Protein AF-A0A4Q3DF39-F1 (afdb_monomer_lite)

Foldseek 3Di:
DDALVCPPPVVLVVPPPAADEAEYEQVSQCPDDCRPVVVLPPPSHQAYEYAYCDAFPPDDPRPRYHYHHNVCVVVVVVVCVVVRDDDPPDDD

pLDDT: mean 71.69, std 12.72, range [43.12, 87.06]

Radius of gyration: 13.8 Å; chains: 1; bounding box: 28×24×43 Å

Sequence (92 aa):
MLTADDFDDPRLARHKKRPLVLIADQAAVESYAGGCAGLAADPRWTRLVLLSPEAAPAASDNPRLIRVGRATAAATIAKLLPEWQMPDDRPA

Structure (mmCIF, N/CA/C/O backbone):
data_AF-A0A4Q3DF39-F1
#
_entry.id   AF-A0A4Q3DF39-F1
#
loop_
_atom_site.group_PDB
_atom_site.id
_atom_site.type_symbol
_atom_site.label_atom_id
_atom_site.label_alt_id
_atom_site.label_comp_id
_atom_site.label_asym_id
_atom_site.label_entity_id
_atom_site.label_seq_id
_atom_site.pdbx_PDB_ins_code
_atom_site.Cartn_x
_atom_site.Cartn_y
_atom_site.Cartn_z
_atom_site.occupancy
_atom_site.B_iso_or_equiv
_atom_site.auth_seq_id
_atom_site.auth_comp_id
_atom_site.auth_asym_id
_atom_site.auth_atom_id
_atom_site.pdbx_PDB_model_num
ATOM 1 N N . MET A 1 1 ? 9.217 -6.093 7.116 1.00 43.81 1 MET A N 1
ATOM 2 C CA . MET A 1 1 ? 8.708 -5.773 5.769 1.00 43.81 1 MET A CA 1
ATOM 3 C C . MET A 1 1 ? 7.524 -6.694 5.565 1.00 43.81 1 MET A C 1
ATOM 5 O O . MET A 1 1 ? 7.728 -7.888 5.702 1.00 43.81 1 MET A O 1
ATOM 9 N N . LEU A 1 2 ? 6.318 -6.143 5.430 1.00 50.31 2 LEU A N 1
ATOM 10 C CA . LEU A 1 2 ? 5.083 -6.919 5.269 1.00 50.31 2 LEU A CA 1
ATOM 11 C C . LEU A 1 2 ? 4.850 -7.141 3.779 1.00 50.31 2 LEU A C 1
ATOM 13 O O . LEU A 1 2 ? 5.009 -6.202 2.996 1.00 50.31 2 LEU A O 1
ATOM 17 N N . THR A 1 3 ? 4.537 -8.373 3.405 1.00 49.09 3 THR A N 1
ATOM 18 C CA . THR A 1 3 ? 4.279 -8.784 2.020 1.00 49.09 3 THR A CA 1
ATOM 19 C C . THR A 1 3 ? 2.799 -9.111 1.839 1.00 49.09 3 THR A C 1
ATOM 21 O O . THR A 1 3 ? 2.053 -9.171 2.812 1.00 49.09 3 THR A O 1
ATOM 24 N N . ALA A 1 4 ? 2.348 -9.295 0.595 1.00 51.25 4 ALA A N 1
ATOM 25 C CA . ALA A 1 4 ? 0.943 -9.579 0.282 1.00 51.25 4 ALA A CA 1
ATOM 26 C C . ALA A 1 4 ? 0.386 -10.832 0.997 1.00 51.25 4 ALA A C 1
ATOM 28 O O . ALA A 1 4 ? -0.820 -10.957 1.150 1.00 51.25 4 ALA A O 1
ATOM 29 N N . ASP A 1 5 ? 1.238 -11.727 1.496 1.00 53.53 5 ASP A N 1
ATOM 30 C CA . ASP A 1 5 ? 0.817 -12.898 2.275 1.00 53.53 5 ASP A CA 1
ATOM 31 C C . ASP A 1 5 ? 0.323 -12.564 3.697 1.00 53.53 5 ASP A C 1
ATOM 33 O O . ASP A 1 5 ? -0.286 -13.404 4.355 1.00 53.53 5 ASP A O 1
ATOM 37 N N . ASP A 1 6 ? 0.538 -11.336 4.179 1.00 59.34 6 ASP A N 1
ATOM 38 C CA . ASP A 1 6 ? 0.217 -10.944 5.554 1.00 59.34 6 ASP A CA 1
ATOM 39 C C . ASP A 1 6 ? -1.155 -10.260 5.696 1.00 59.34 6 ASP A C 1
ATOM 41 O O . ASP A 1 6 ? -1.464 -9.768 6.778 1.00 59.34 6 ASP A O 1
ATOM 45 N N . PHE A 1 7 ? -1.995 -10.190 4.649 1.00 56.66 7 PHE A N 1
ATOM 46 C CA . PHE A 1 7 ? -3.264 -9.429 4.686 1.00 56.66 7 PHE A CA 1
ATOM 47 C C . PHE A 1 7 ? -4.161 -9.775 5.886 1.00 56.66 7 PHE A C 1
ATOM 49 O O . PHE A 1 7 ? -4.780 -8.884 6.473 1.00 56.66 7 PHE A O 1
ATOM 56 N N . ASP A 1 8 ? -4.182 -11.050 6.276 1.00 59.34 8 ASP A N 1
ATOM 57 C CA . ASP A 1 8 ? -5.001 -11.565 7.371 1.00 59.34 8 ASP A CA 1
ATOM 58 C C . ASP A 1 8 ? -4.214 -11.787 8.677 1.00 59.34 8 ASP A C 1
ATOM 60 O O . ASP A 1 8 ? -4.762 -12.363 9.619 1.00 59.34 8 ASP A O 1
ATOM 64 N N . ASP A 1 9 ? -2.952 -11.334 8.786 1.00 63.81 9 ASP A N 1
ATOM 65 C CA . ASP A 1 9 ? -2.152 -11.568 9.995 1.00 63.81 9 ASP A CA 1
ATOM 66 C C . ASP A 1 9 ? -2.804 -10.873 11.215 1.00 63.81 9 ASP A C 1
ATOM 68 O O . ASP A 1 9 ? -2.833 -9.637 11.315 1.00 63.81 9 ASP A O 1
ATOM 72 N N . PRO A 1 10 ? -3.290 -11.633 12.219 1.00 60.09 10 PRO A N 1
ATOM 73 C CA . PRO A 1 10 ? -3.902 -11.065 13.419 1.00 60.09 10 PRO A CA 1
ATOM 74 C C . PRO A 1 10 ? -2.931 -10.208 14.249 1.00 60.09 10 PRO A C 1
ATOM 76 O O . PRO A 1 10 ? -3.362 -9.437 15.114 1.00 60.09 10 PRO A O 1
ATOM 79 N N . ARG A 1 11 ? -1.617 -10.304 14.011 1.00 60.69 11 ARG A N 1
ATOM 80 C CA . ARG A 1 11 ? -0.594 -9.450 14.630 1.00 60.69 11 ARG A CA 1
ATOM 81 C C . ARG A 1 11 ? -0.638 -8.020 14.094 1.00 60.69 11 ARG A C 1
ATOM 83 O O . ARG A 1 11 ? -0.348 -7.099 14.860 1.00 60.69 11 ARG A O 1
ATOM 90 N N . LEU A 1 12 ? -1.098 -7.804 12.860 1.00 58.19 12 LEU A N 1
ATOM 91 C CA . LEU A 1 12 ? -1.355 -6.465 12.317 1.00 58.19 12 LEU A CA 1
ATOM 92 C C . LEU A 1 12 ? -2.481 -5.767 13.074 1.00 58.19 12 LEU A C 1
ATOM 94 O O . LEU A 1 12 ? -2.347 -4.611 13.472 1.00 58.19 12 LEU A O 1
ATOM 98 N N . ALA A 1 13 ? -3.550 -6.504 13.386 1.00 53.75 13 ALA A N 1
ATOM 99 C CA . ALA A 1 13 ? -4.666 -5.995 14.181 1.00 53.75 13 ALA A CA 1
ATOM 100 C C . ALA A 1 13 ? -4.264 -5.632 15.628 1.00 53.75 13 ALA A C 1
ATOM 102 O O . ALA A 1 13 ? -4.922 -4.809 16.271 1.00 53.75 13 ALA A O 1
ATOM 103 N N . ARG A 1 14 ? -3.178 -6.223 16.154 1.00 54.38 14 ARG A N 1
ATOM 104 C CA . ARG A 1 14 ? -2.634 -5.924 17.492 1.00 54.38 14 ARG A CA 1
ATOM 105 C C . ARG A 1 14 ? -1.754 -4.674 17.529 1.00 54.38 14 ARG A C 1
ATOM 107 O O . ARG A 1 14 ? -1.596 -4.093 18.603 1.00 54.38 14 ARG A O 1
ATOM 114 N N . HIS A 1 15 ? -1.255 -4.189 16.393 1.00 55.97 15 HIS A N 1
ATOM 115 C CA . HIS A 1 15 ? -0.426 -2.982 16.304 1.00 55.97 15 HIS A CA 1
ATOM 116 C C . HIS A 1 15 ? -1.245 -1.673 16.321 1.00 55.97 15 HIS A C 1
ATOM 118 O O . HIS A 1 15 ? -0.948 -0.724 15.604 1.00 55.97 15 HIS A O 1
ATOM 124 N N . LYS A 1 16 ? -2.228 -1.564 17.228 1.00 53.16 16 LYS A N 1
ATOM 125 C CA . LYS A 1 16 ? -3.134 -0.405 17.412 1.00 53.16 16 LYS A CA 1
ATOM 126 C C . LYS A 1 16 ? -2.461 0.960 17.666 1.00 53.16 16 LYS A C 1
ATOM 128 O O . LYS A 1 16 ? -3.161 1.951 17.830 1.00 53.16 16 LYS A O 1
ATOM 133 N N . LYS A 1 17 ? -1.130 1.029 17.751 1.00 56.62 17 LYS A N 1
ATOM 134 C CA . LYS A 1 17 ? -0.375 2.250 18.075 1.00 56.62 17 LYS A CA 1
ATOM 135 C C . LYS A 1 17 ? 0.494 2.787 16.937 1.00 56.62 17 LYS A C 1
ATOM 137 O O . LYS A 1 17 ? 1.151 3.799 17.144 1.00 56.62 17 LYS A O 1
ATOM 142 N N . ARG A 1 18 ? 0.554 2.132 15.771 1.00 64.12 18 ARG A N 1
ATOM 143 C CA . ARG A 1 18 ? 1.391 2.601 14.655 1.00 64.12 18 ARG A CA 1
ATOM 144 C C . ARG A 1 18 ? 0.589 2.642 13.356 1.00 64.12 18 ARG A C 1
ATOM 146 O O . ARG A 1 18 ? -0.095 1.663 13.069 1.00 64.12 18 ARG A O 1
ATOM 153 N N . PRO A 1 19 ? 0.659 3.739 12.582 1.00 64.19 19 PRO A N 1
ATOM 154 C CA . PRO A 1 19 ? 0.033 3.790 11.270 1.00 64.19 19 PRO A CA 1
ATOM 155 C C . PRO A 1 19 ? 0.650 2.709 10.377 1.00 64.19 19 PRO A C 1
ATOM 157 O O . PRO A 1 19 ? 1.868 2.657 10.205 1.00 64.19 19 PRO A O 1
ATOM 160 N N . LEU A 1 20 ? -0.189 1.820 9.843 1.00 77.56 20 LEU A N 1
ATOM 161 C CA . LEU A 1 20 ? 0.240 0.776 8.917 1.00 77.56 20 LEU A CA 1
ATOM 162 C C . LEU A 1 20 ? 0.027 1.254 7.480 1.00 77.56 20 LEU A C 1
ATOM 164 O O . LEU A 1 20 ? -1.051 1.740 7.120 1.00 77.56 20 LEU A O 1
ATOM 168 N N . VAL A 1 21 ? 1.076 1.114 6.673 1.00 81.31 21 VAL A N 1
ATOM 169 C CA . VAL A 1 21 ? 1.049 1.349 5.229 1.00 81.31 21 VAL A CA 1
ATOM 170 C C . VAL A 1 21 ? 1.119 -0.003 4.543 1.00 81.31 21 VAL A C 1
ATOM 172 O O . VAL A 1 21 ? 2.060 -0.764 4.770 1.00 81.31 21 VAL A O 1
ATOM 175 N N . LEU A 1 22 ? 0.126 -0.294 3.712 1.00 83.62 22 LEU A N 1
ATOM 176 C CA . LEU A 1 22 ? 0.104 -1.497 2.898 1.00 83.62 22 LEU A CA 1
ATOM 177 C C . LEU A 1 22 ? 0.695 -1.189 1.522 1.00 83.62 22 LEU A C 1
ATOM 179 O O . LEU A 1 22 ? 0.266 -0.236 0.877 1.00 83.62 22 LEU A O 1
ATOM 183 N N . ILE A 1 23 ? 1.650 -1.998 1.066 1.00 86.12 23 ILE A N 1
ATOM 184 C CA . ILE A 1 23 ? 2.235 -1.907 -0.277 1.00 86.12 23 ILE A CA 1
ATOM 185 C C . ILE A 1 23 ? 2.021 -3.252 -0.961 1.00 86.12 23 ILE A C 1
ATOM 187 O O . ILE A 1 23 ? 2.514 -4.267 -0.474 1.00 86.12 23 ILE A O 1
ATOM 191 N N . ALA A 1 24 ? 1.282 -3.267 -2.066 1.00 86.19 24 ALA A N 1
ATOM 192 C CA . ALA A 1 24 ? 0.929 -4.500 -2.758 1.00 86.19 24 ALA A CA 1
ATOM 193 C C . ALA A 1 24 ? 0.883 -4.309 -4.276 1.00 86.19 24 ALA A C 1
ATOM 195 O O . ALA A 1 24 ? 0.585 -3.222 -4.772 1.00 86.19 24 ALA A O 1
ATOM 196 N N . ASP A 1 25 ? 1.152 -5.382 -5.017 1.00 85.69 25 ASP A N 1
ATOM 197 C CA . ASP A 1 25 ? 0.925 -5.412 -6.460 1.00 85.69 25 ASP A CA 1
ATOM 198 C C . ASP A 1 25 ? -0.576 -5.339 -6.767 1.00 85.69 25 ASP A C 1
ATOM 200 O O . ASP A 1 25 ? -1.401 -5.949 -6.083 1.00 85.69 25 ASP A O 1
ATOM 204 N N . GLN A 1 26 ? -0.935 -4.619 -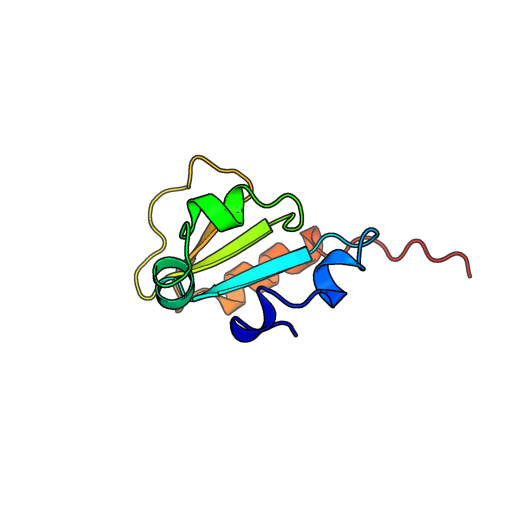7.831 1.00 83.69 26 GLN A N 1
ATOM 205 C CA . GLN A 1 26 ? -2.328 -4.456 -8.249 1.00 83.69 26 GLN A CA 1
ATOM 206 C C . GLN A 1 26 ? -3.023 -5.807 -8.475 1.00 83.69 26 GLN A C 1
ATOM 208 O O . GLN A 1 26 ? -4.145 -5.989 -8.014 1.00 83.69 26 GLN A O 1
ATOM 213 N N . ALA A 1 27 ? -2.338 -6.768 -9.101 1.00 82.56 27 ALA A N 1
ATOM 214 C CA . ALA A 1 27 ? -2.883 -8.103 -9.350 1.00 82.56 27 ALA A CA 1
ATOM 215 C C . ALA A 1 27 ? -3.217 -8.858 -8.050 1.00 82.56 27 ALA A C 1
ATOM 217 O O . ALA A 1 27 ? -4.250 -9.519 -7.966 1.00 82.56 27 ALA A O 1
ATOM 218 N N . ALA A 1 28 ? -2.382 -8.719 -7.012 1.00 82.12 28 ALA A N 1
ATOM 219 C CA . ALA A 1 28 ? -2.638 -9.340 -5.714 1.00 82.12 28 ALA A CA 1
ATOM 220 C C . ALA A 1 28 ? -3.895 -8.745 -5.063 1.00 82.12 28 ALA A C 1
ATOM 222 O O . ALA A 1 28 ? -4.746 -9.471 -4.554 1.00 82.12 28 ALA A O 1
ATOM 223 N N . VAL A 1 29 ? -4.059 -7.425 -5.156 1.00 83.38 29 VAL A N 1
ATOM 224 C CA . VAL A 1 29 ? -5.235 -6.729 -4.622 1.00 83.38 29 VAL A CA 1
ATOM 225 C C . VAL A 1 29 ? -6.506 -7.038 -5.407 1.00 83.38 29 VAL A C 1
ATOM 227 O O . VAL A 1 29 ? -7.563 -7.171 -4.804 1.00 83.38 29 VAL A O 1
ATOM 230 N N . GLU A 1 30 ? -6.430 -7.191 -6.727 1.00 81.75 30 GLU A N 1
ATOM 231 C CA . GLU A 1 30 ? -7.574 -7.604 -7.553 1.00 81.75 30 GLU A CA 1
ATOM 232 C C . GLU A 1 30 ? -8.029 -9.037 -7.249 1.00 81.75 30 GLU A C 1
ATOM 234 O O . GLU A 1 30 ? -9.222 -9.322 -7.315 1.00 81.75 30 GLU A O 1
ATOM 239 N N . SER A 1 31 ? -7.105 -9.919 -6.853 1.00 78.94 31 SER A N 1
ATOM 240 C CA . SER A 1 31 ? -7.424 -11.291 -6.436 1.00 78.94 31 SER A CA 1
ATOM 241 C C . SER A 1 31 ? -7.982 -11.411 -5.008 1.00 78.94 31 SER A C 1
ATOM 243 O O . SER A 1 31 ? -8.482 -12.472 -4.636 1.00 78.94 31 SER A O 1
ATOM 245 N N . TYR A 1 32 ? -7.920 -10.341 -4.207 1.00 80.31 32 TYR A N 1
ATOM 246 C CA . TYR A 1 32 ? -8.422 -10.329 -2.832 1.00 80.31 32 TYR A CA 1
ATOM 247 C C . TYR A 1 32 ? -9.947 -10.161 -2.782 1.00 80.31 32 TYR A C 1
ATOM 249 O O . TYR A 1 32 ? -10.535 -9.370 -3.524 1.00 80.31 32 TYR A O 1
ATOM 257 N N . ALA A 1 33 ? -10.606 -10.864 -1.859 1.00 73.25 33 ALA A N 1
ATOM 258 C CA . ALA A 1 33 ? -12.046 -10.744 -1.655 1.00 73.25 33 ALA A CA 1
ATOM 259 C C . ALA A 1 33 ? -12.416 -9.317 -1.198 1.00 73.25 33 ALA A C 1
ATOM 261 O O . ALA A 1 3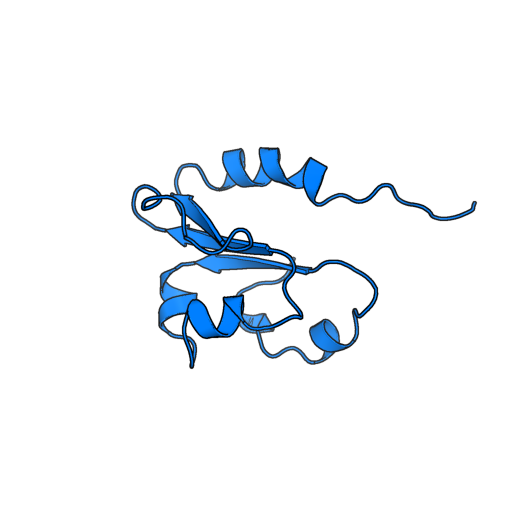3 ? -12.004 -8.858 -0.139 1.00 73.25 33 ALA A O 1
ATOM 262 N N . GLY A 1 34 ? -13.198 -8.598 -2.010 1.00 77.69 34 GLY A N 1
ATOM 263 C CA . GLY A 1 34 ? -13.516 -7.177 -1.793 1.00 77.69 34 GLY A CA 1
ATOM 264 C C . GLY A 1 34 ? -12.558 -6.200 -2.490 1.00 77.69 34 GLY A C 1
ATOM 265 O O . GLY A 1 34 ? -12.838 -5.000 -2.550 1.00 77.69 34 GLY A O 1
ATOM 266 N N . GLY A 1 35 ? -11.471 -6.706 -3.074 1.00 81.56 35 GLY A N 1
ATOM 267 C CA . GLY A 1 35 ? -10.562 -5.966 -3.938 1.00 81.56 35 GLY A CA 1
ATOM 268 C C . GLY A 1 35 ? -9.933 -4.735 -3.285 1.00 81.56 35 GLY A C 1
ATOM 269 O O . GLY A 1 35 ? -9.813 -4.610 -2.064 1.00 81.56 35 GLY A O 1
ATOM 270 N N . CYS A 1 36 ? -9.581 -3.761 -4.125 1.00 81.50 36 CYS A N 1
ATOM 271 C CA . CYS A 1 36 ? -9.026 -2.488 -3.669 1.00 81.50 36 CYS A CA 1
ATOM 272 C C . CYS A 1 36 ? -9.979 -1.725 -2.737 1.00 81.50 36 CYS A C 1
ATOM 274 O O . CYS A 1 36 ? -9.517 -1.083 -1.796 1.00 81.50 36 CYS A O 1
ATOM 276 N N . ALA A 1 37 ? -11.289 -1.772 -2.993 1.00 80.06 37 ALA A N 1
ATOM 277 C CA . ALA A 1 37 ? -12.276 -1.050 -2.195 1.00 80.06 37 ALA A CA 1
ATOM 278 C C . ALA A 1 37 ? -12.370 -1.606 -0.765 1.00 80.06 37 ALA A C 1
ATOM 280 O O . ALA A 1 37 ? -12.423 -0.826 0.183 1.00 80.06 37 ALA A O 1
ATOM 281 N N . GLY A 1 38 ? -12.317 -2.933 -0.606 1.00 81.12 38 GLY A N 1
ATOM 282 C CA . GLY A 1 38 ? -12.312 -3.597 0.697 1.00 81.12 38 GLY A CA 1
ATOM 283 C C . GLY A 1 38 ? -11.087 -3.226 1.530 1.00 81.12 38 GLY A C 1
ATOM 284 O O . GLY A 1 38 ? -11.225 -2.825 2.683 1.00 81.12 38 GLY A O 1
ATOM 285 N N . LEU A 1 39 ? -9.899 -3.246 0.920 1.00 82.19 39 LEU A N 1
ATOM 286 C CA . LEU A 1 39 ? -8.670 -2.830 1.599 1.00 82.19 39 LEU A CA 1
ATOM 287 C C . LEU A 1 39 ? -8.667 -1.328 1.926 1.00 82.19 39 LEU A C 1
ATOM 289 O O . LEU A 1 39 ? -8.227 -0.936 2.998 1.00 82.19 39 LEU A O 1
ATOM 293 N N . ALA A 1 40 ? -9.197 -0.471 1.049 1.00 80.81 40 ALA A N 1
ATOM 294 C CA . ALA A 1 40 ? -9.324 0.963 1.328 1.00 80.81 40 ALA A CA 1
ATOM 295 C C . ALA A 1 40 ? -10.331 1.286 2.449 1.00 80.81 40 ALA A C 1
ATOM 297 O O . ALA A 1 40 ? -10.194 2.320 3.110 1.00 80.81 40 ALA A O 1
ATOM 298 N N . ALA A 1 41 ? -11.346 0.439 2.635 1.00 81.12 41 ALA A N 1
ATOM 299 C CA . ALA A 1 41 ? -12.338 0.572 3.695 1.00 81.12 41 ALA A CA 1
ATOM 300 C C . ALA A 1 41 ? -11.845 0.029 5.047 1.00 81.12 41 ALA A C 1
ATOM 302 O O . ALA A 1 41 ? -12.408 0.392 6.081 1.00 81.12 41 ALA A O 1
ATOM 303 N N . ASP A 1 42 ? -10.800 -0.806 5.063 1.00 80.19 42 ASP A N 1
ATOM 304 C CA . ASP A 1 42 ? -10.246 -1.349 6.299 1.00 80.19 42 ASP A CA 1
ATOM 305 C C . ASP A 1 42 ? -9.508 -0.245 7.094 1.00 80.19 42 ASP A C 1
ATOM 307 O O . ASP A 1 42 ? -8.493 0.299 6.641 1.00 80.19 42 ASP A O 1
ATOM 311 N N . PRO A 1 43 ? -9.990 0.105 8.304 1.00 76.38 43 PRO A N 1
ATOM 312 C CA . PRO A 1 43 ? -9.415 1.171 9.118 1.00 76.38 43 PRO A CA 1
ATOM 313 C C . PRO A 1 43 ? -8.014 0.849 9.654 1.00 76.38 43 PRO A C 1
ATOM 315 O O . PRO A 1 43 ? -7.364 1.742 10.200 1.00 76.38 43 PRO A O 1
ATOM 318 N N . ARG A 1 44 ? -7.538 -0.398 9.527 1.00 77.62 44 ARG A N 1
ATOM 319 C CA . ARG A 1 44 ? -6.162 -0.779 9.881 1.00 77.62 44 ARG A CA 1
ATOM 320 C C . ARG A 1 44 ? -5.135 -0.047 9.021 1.00 77.62 44 ARG A C 1
ATOM 322 O O . ARG A 1 44 ? -4.033 0.224 9.497 1.00 77.62 44 ARG A O 1
ATOM 329 N N . TRP A 1 45 ? -5.491 0.302 7.785 1.00 80.75 45 TRP A N 1
ATOM 330 C CA . TRP A 1 45 ? -4.571 0.916 6.837 1.00 80.75 45 TRP A CA 1
ATOM 331 C C . TRP A 1 45 ? -4.699 2.437 6.833 1.00 80.75 45 TRP A C 1
ATOM 333 O O . TRP A 1 45 ? -5.742 3.018 6.531 1.00 80.75 45 TRP A O 1
ATOM 343 N N . THR A 1 46 ? -3.592 3.110 7.133 1.00 80.19 46 THR A N 1
ATOM 344 C CA . THR A 1 46 ? -3.505 4.576 7.044 1.00 80.19 46 THR A CA 1
ATOM 345 C C . THR A 1 46 ? -3.260 5.029 5.601 1.00 80.19 46 THR A C 1
ATOM 347 O O . THR A 1 46 ? -3.727 6.096 5.181 1.00 80.19 46 THR A O 1
ATOM 350 N N . ARG A 1 47 ? -2.533 4.203 4.838 1.00 82.88 47 ARG A N 1
ATOM 351 C CA . ARG A 1 47 ? -2.250 4.368 3.409 1.00 82.88 47 ARG A CA 1
ATOM 352 C C . ARG A 1 47 ? -2.215 3.004 2.721 1.00 82.88 47 ARG A C 1
ATOM 354 O O . ARG A 1 47 ? -1.722 2.034 3.297 1.00 82.88 47 ARG A O 1
ATOM 361 N N . LEU A 1 48 ? -2.690 2.968 1.482 1.00 85.31 48 LEU A N 1
ATOM 362 C CA . LEU A 1 48 ? -2.557 1.849 0.559 1.00 85.31 48 LEU A CA 1
ATOM 363 C C . LEU A 1 48 ? -1.740 2.302 -0.647 1.00 85.31 48 LEU A C 1
ATOM 365 O O . LEU A 1 48 ? -2.092 3.289 -1.288 1.00 85.31 48 LEU A O 1
ATOM 369 N N . VAL A 1 49 ? -0.687 1.566 -0.979 1.00 86.50 49 VAL A N 1
ATOM 370 C CA . VAL A 1 49 ? 0.147 1.791 -2.157 1.00 86.50 49 VAL A CA 1
ATOM 371 C C . VAL A 1 49 ? -0.021 0.605 -3.094 1.00 86.50 49 VAL A C 1
ATOM 373 O O . VAL A 1 49 ? 0.378 -0.511 -2.763 1.00 86.50 49 VAL A O 1
ATOM 376 N N . LEU A 1 50 ? -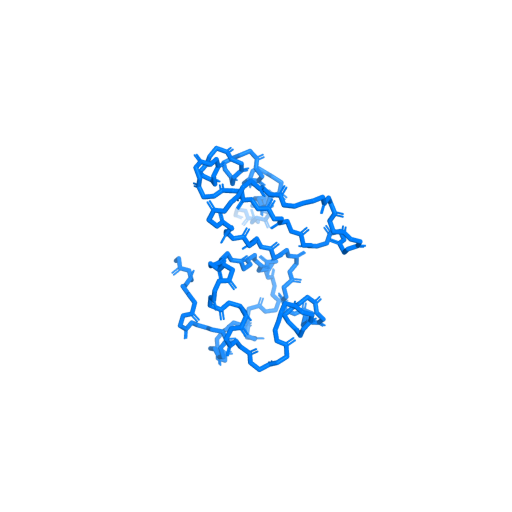0.609 0.846 -4.262 1.00 87.06 50 LEU A N 1
ATOM 377 C CA . LEU A 1 50 ? -0.778 -0.166 -5.297 1.00 87.06 50 LEU A CA 1
ATOM 378 C C . LEU A 1 50 ? 0.283 -0.010 -6.371 1.00 87.06 50 LEU A C 1
ATOM 380 O O . LEU A 1 50 ? 0.392 1.048 -6.995 1.00 87.06 50 LEU A O 1
ATOM 384 N N . LEU A 1 51 ? 1.034 -1.082 -6.593 1.00 86.62 51 LEU A N 1
ATOM 385 C CA . LEU A 1 51 ? 2.030 -1.169 -7.646 1.00 86.62 51 LEU A CA 1
ATOM 386 C C . LEU A 1 51 ? 1.357 -1.684 -8.917 1.00 86.62 51 LEU A C 1
ATOM 388 O O . LEU A 1 51 ? 0.999 -2.858 -9.027 1.00 86.62 51 LEU A O 1
ATOM 392 N N . SER A 1 52 ? 1.160 -0.782 -9.870 1.00 82.06 52 SER A N 1
ATOM 393 C CA . SER A 1 52 ? 0.588 -1.087 -11.178 1.00 82.06 52 SER A CA 1
ATOM 394 C C . SER A 1 52 ? 1.707 -1.413 -12.176 1.00 82.06 52 SER A C 1
ATOM 396 O O . SER A 1 52 ? 2.741 -0.739 -12.171 1.00 82.06 52 SER A O 1
ATOM 398 N N . PRO A 1 53 ? 1.544 -2.427 -13.046 1.00 72.81 53 PRO A N 1
ATOM 399 C CA . PRO A 1 53 ? 2.505 -2.695 -14.118 1.00 72.81 53 PRO A CA 1
ATOM 400 C C . PRO A 1 53 ? 2.541 -1.564 -15.161 1.00 72.81 53 PRO A C 1
ATOM 402 O O . PRO A 1 53 ? 3.589 -1.310 -15.749 1.00 72.81 53 PRO A O 1
ATOM 405 N N . GLU A 1 54 ? 1.425 -0.855 -15.344 1.00 68.31 54 GLU A N 1
ATOM 406 C CA . GLU A 1 54 ? 1.297 0.299 -16.238 1.00 68.31 54 GLU A CA 1
ATOM 407 C C . GLU A 1 54 ? 1.463 1.636 -15.495 1.00 68.31 54 GLU A C 1
ATOM 409 O O . GLU A 1 54 ? 1.537 1.683 -14.262 1.00 68.31 54 GLU A O 1
ATOM 414 N N . ALA A 1 55 ? 1.552 2.739 -16.250 1.00 59.16 55 ALA A N 1
ATOM 415 C CA . ALA A 1 55 ? 1.592 4.086 -15.685 1.00 59.16 55 ALA A CA 1
ATOM 416 C C . ALA A 1 55 ? 0.410 4.286 -14.724 1.00 59.16 55 ALA A C 1
ATOM 418 O O . ALA A 1 55 ? -0.712 3.884 -15.031 1.00 59.16 55 ALA A O 1
ATOM 419 N N . ALA A 1 56 ? 0.677 4.873 -13.552 1.00 61.69 56 ALA A N 1
ATOM 420 C CA . ALA A 1 56 ? -0.334 5.041 -12.514 1.00 61.69 56 ALA A CA 1
ATOM 421 C C . ALA A 1 56 ? -1.592 5.703 -13.111 1.00 61.69 56 ALA A C 1
ATOM 423 O O . ALA A 1 56 ? -1.475 6.796 -13.674 1.00 61.69 56 ALA A O 1
ATOM 424 N N . PRO A 1 57 ? -2.776 5.065 -13.027 1.00 59.75 57 PRO A N 1
ATOM 425 C CA . PRO A 1 57 ? -4.002 5.688 -13.501 1.00 59.75 57 PRO A CA 1
ATOM 426 C C . PRO A 1 57 ? -4.302 6.939 -12.663 1.00 59.75 57 PRO A C 1
ATOM 428 O O . PRO A 1 57 ? -3.734 7.121 -11.582 1.00 59.75 57 PRO A O 1
ATOM 431 N N . ALA A 1 58 ?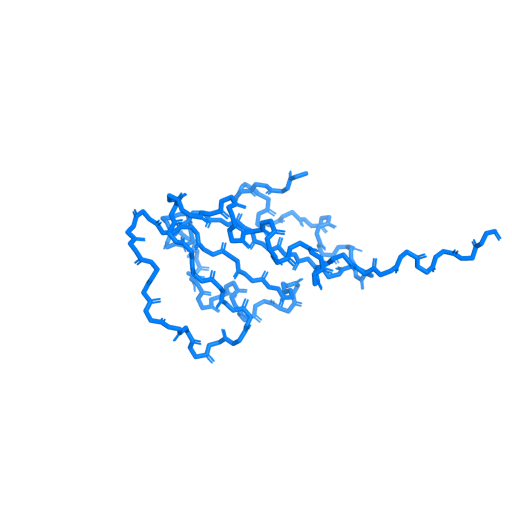 -5.174 7.806 -13.189 1.00 55.50 58 ALA A N 1
ATOM 432 C CA . ALA A 1 58 ? -5.532 9.090 -12.588 1.00 55.50 58 ALA A CA 1
ATOM 433 C C . ALA A 1 58 ? -5.801 8.984 -11.076 1.00 55.50 58 ALA A C 1
ATOM 435 O O . ALA A 1 58 ? -6.256 7.947 -10.583 1.00 55.50 58 ALA A O 1
ATOM 436 N N . ALA A 1 59 ? -5.488 10.069 -10.358 1.00 58.66 59 ALA A N 1
ATOM 437 C CA . ALA A 1 59 ? -5.609 10.162 -8.907 1.00 58.66 59 ALA A CA 1
ATOM 438 C C . ALA A 1 59 ? -6.931 9.547 -8.424 1.00 58.66 59 ALA A C 1
ATOM 440 O O . ALA A 1 59 ? -8.001 9.888 -8.920 1.00 58.66 59 ALA A O 1
ATOM 441 N N . SER A 1 60 ? -6.840 8.603 -7.487 1.00 64.88 60 SER A N 1
ATOM 442 C CA . SER A 1 60 ? -8.028 7.976 -6.920 1.00 64.88 60 SER A CA 1
ATOM 443 C C . SER A 1 60 ? -8.797 8.979 -6.067 1.00 64.88 60 SER A C 1
ATOM 445 O O . SER A 1 60 ? -8.190 9.757 -5.335 1.00 64.88 60 SER A O 1
ATOM 447 N N . ASP A 1 61 ? -10.127 8.879 -6.073 1.00 66.94 61 ASP A N 1
ATOM 448 C CA . ASP A 1 61 ? -11.001 9.647 -5.175 1.00 66.94 61 ASP A CA 1
ATOM 449 C C . ASP A 1 61 ? -10.755 9.352 -3.684 1.00 66.94 61 ASP A C 1
ATOM 451 O O . ASP A 1 61 ? -11.213 10.091 -2.812 1.00 66.94 61 ASP A O 1
ATOM 455 N N . ASN A 1 62 ? -10.026 8.276 -3.360 1.00 73.38 62 ASN A N 1
ATOM 456 C CA . ASN A 1 62 ? -9.638 7.972 -1.992 1.00 73.38 62 ASN A CA 1
ATOM 457 C C . ASN A 1 62 ? -8.243 8.548 -1.678 1.00 73.38 62 ASN A C 1
ATOM 459 O O . ASN A 1 62 ? -7.246 8.015 -2.168 1.00 73.38 62 ASN A O 1
ATOM 463 N N . PRO A 1 63 ? -8.127 9.544 -0.777 1.00 74.44 63 PRO A N 1
ATOM 464 C CA . PRO A 1 63 ? -6.845 10.164 -0.427 1.00 74.44 63 PRO A CA 1
ATOM 465 C C . PRO A 1 63 ? -5.874 9.216 0.300 1.00 74.44 63 PRO A C 1
ATOM 467 O O . PRO A 1 63 ? -4.705 9.549 0.492 1.00 74.44 63 PRO A O 1
ATOM 470 N N . ARG A 1 64 ? -6.337 8.039 0.743 1.00 79.31 64 ARG A N 1
ATOM 471 C CA . ARG A 1 64 ? -5.485 6.991 1.324 1.00 79.31 64 ARG A CA 1
ATOM 472 C C . ARG A 1 64 ? -4.901 6.058 0.266 1.00 79.31 64 ARG A C 1
ATOM 474 O O . ARG A 1 64 ? -3.967 5.331 0.597 1.00 79.31 64 ARG A O 1
ATOM 481 N N . LEU A 1 65 ? -5.438 6.059 -0.957 1.00 82.81 65 LEU A N 1
ATOM 482 C CA . LEU A 1 65 ? -5.025 5.175 -2.040 1.00 82.81 65 LEU A CA 1
ATOM 483 C C . LEU A 1 65 ? -4.026 5.876 -2.963 1.00 82.81 65 LEU A C 1
ATOM 485 O O . LEU A 1 65 ? -4.350 6.838 -3.653 1.00 82.81 65 LEU A O 1
ATOM 489 N N . ILE A 1 66 ? -2.817 5.336 -3.019 1.00 84.12 66 ILE A N 1
ATOM 490 C CA . ILE A 1 66 ? -1.721 5.820 -3.847 1.00 84.12 66 ILE A CA 1
ATOM 491 C C . ILE A 1 66 ? -1.442 4.749 -4.893 1.00 84.12 66 ILE A C 1
ATOM 493 O O . ILE A 1 66 ? -1.051 3.632 -4.566 1.00 84.12 66 ILE A O 1
ATOM 497 N N . ARG A 1 67 ? -1.648 5.071 -6.167 1.00 83.38 67 ARG A N 1
ATOM 498 C CA . ARG A 1 67 ? -1.296 4.177 -7.274 1.00 83.38 67 ARG A CA 1
ATOM 499 C C . ARG A 1 67 ? 0.037 4.612 -7.850 1.00 83.38 67 ARG A C 1
ATOM 501 O O . ARG A 1 67 ? 0.241 5.797 -8.102 1.00 83.38 67 ARG A O 1
ATOM 508 N N . VAL A 1 68 ? 0.946 3.666 -8.034 1.00 83.25 68 VAL A N 1
ATOM 509 C CA . VAL A 1 68 ? 2.302 3.943 -8.504 1.00 83.25 68 VAL A CA 1
ATOM 510 C C . VAL A 1 68 ? 2.670 2.937 -9.579 1.00 83.25 68 VAL A C 1
ATOM 512 O O . VAL A 1 68 ? 2.482 1.737 -9.403 1.00 83.25 68 VAL A O 1
ATOM 515 N N . GLY A 1 69 ? 3.220 3.420 -10.691 1.00 84.62 69 GLY A N 1
ATOM 516 C CA . GLY A 1 69 ? 3.778 2.536 -11.709 1.00 84.62 69 GLY A CA 1
ATOM 517 C C . GLY A 1 69 ? 5.008 1.811 -11.165 1.00 84.62 69 GLY A C 1
ATOM 518 O O . GLY A 1 69 ? 5.858 2.417 -10.509 1.00 84.62 69 GLY A O 1
ATOM 519 N N . ARG A 1 70 ? 5.148 0.516 -11.455 1.00 80.88 70 ARG A N 1
ATOM 520 C CA . ARG A 1 70 ? 6.237 -0.324 -10.927 1.00 80.88 70 ARG A CA 1
ATOM 521 C C . ARG A 1 70 ? 7.627 0.237 -11.245 1.00 80.88 70 ARG A C 1
ATOM 523 O O . ARG A 1 70 ? 8.513 0.185 -10.397 1.00 80.88 70 ARG A O 1
ATOM 530 N N . ALA A 1 71 ? 7.793 0.848 -12.420 1.00 81.56 71 ALA A N 1
ATOM 531 C CA . ALA A 1 71 ? 9.040 1.489 -12.844 1.00 81.56 71 ALA A CA 1
ATOM 532 C C . ALA A 1 71 ? 9.464 2.674 -11.951 1.00 81.56 71 ALA A C 1
ATOM 534 O O . ALA A 1 71 ? 10.652 2.945 -11.807 1.00 81.56 71 ALA A O 1
ATOM 535 N N . THR A 1 72 ? 8.509 3.371 -11.327 1.00 81.44 72 THR A N 1
ATOM 536 C CA . THR A 1 72 ? 8.756 4.544 -10.470 1.00 81.44 72 THR A CA 1
ATOM 537 C C . THR A 1 72 ? 8.431 4.283 -8.998 1.00 81.44 72 THR A C 1
ATOM 539 O O . THR A 1 72 ? 8.504 5.204 -8.178 1.00 81.44 72 THR A O 1
ATOM 542 N N . ALA A 1 73 ? 8.119 3.032 -8.643 1.00 81.81 73 ALA A N 1
ATOM 543 C CA . ALA A 1 73 ? 7.703 2.620 -7.307 1.00 81.81 73 ALA A CA 1
ATOM 544 C C . ALA A 1 73 ? 8.730 3.003 -6.244 1.00 81.81 73 ALA A C 1
ATOM 546 O O . ALA A 1 73 ? 8.396 3.709 -5.298 1.00 81.81 73 ALA A O 1
ATOM 547 N N . ALA A 1 74 ? 9.993 2.614 -6.435 1.00 81.44 74 ALA A N 1
ATOM 548 C CA . ALA A 1 74 ? 1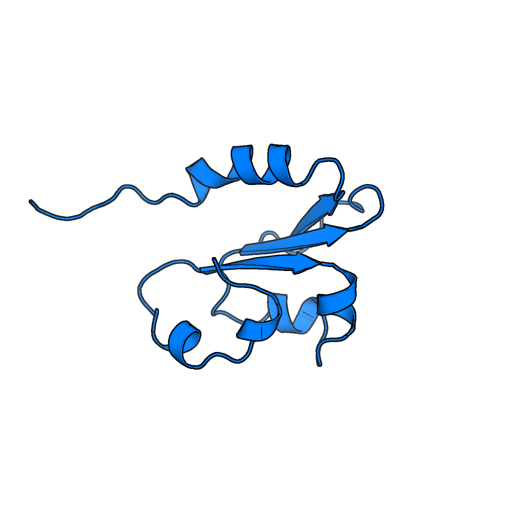1.054 2.890 -5.472 1.00 81.44 74 ALA A CA 1
ATOM 549 C C . ALA A 1 74 ? 11.243 4.397 -5.234 1.00 81.44 74 ALA A C 1
ATOM 551 O O . ALA A 1 74 ? 11.285 4.841 -4.090 1.00 81.44 74 ALA A O 1
ATOM 552 N N . ALA A 1 75 ? 11.286 5.194 -6.306 1.00 82.25 75 ALA A N 1
ATOM 553 C CA . ALA A 1 75 ? 11.462 6.641 -6.211 1.00 82.25 75 ALA A CA 1
ATOM 554 C C . ALA A 1 75 ? 10.264 7.334 -5.543 1.00 82.25 75 ALA A C 1
ATOM 556 O O . ALA A 1 75 ? 10.440 8.260 -4.755 1.00 82.25 75 ALA A O 1
ATOM 557 N N . THR A 1 76 ? 9.047 6.883 -5.842 1.00 81.81 76 THR A N 1
ATOM 558 C CA . THR A 1 76 ? 7.819 7.436 -5.257 1.00 81.81 76 THR A CA 1
ATOM 559 C C . THR A 1 76 ? 7.692 7.058 -3.787 1.00 81.81 76 THR A C 1
ATOM 561 O O . THR A 1 76 ? 7.468 7.929 -2.955 1.00 81.81 76 THR A O 1
ATOM 564 N N . ILE A 1 77 ? 7.909 5.784 -3.447 1.00 81.75 77 ILE A N 1
ATOM 565 C CA . ILE A 1 77 ? 7.894 5.306 -2.061 1.00 81.75 77 ILE A CA 1
ATOM 566 C C . ILE A 1 77 ? 8.955 6.048 -1.247 1.00 81.75 77 ILE A C 1
ATOM 568 O O . ILE A 1 77 ? 8.642 6.552 -0.175 1.00 81.75 77 ILE A O 1
ATOM 572 N N . ALA A 1 78 ? 10.175 6.204 -1.769 1.00 82.00 78 ALA A N 1
ATOM 573 C CA . ALA A 1 78 ? 11.241 6.928 -1.079 1.00 82.00 78 ALA A CA 1
ATOM 574 C C . ALA A 1 78 ? 10.871 8.384 -0.750 1.00 82.00 78 ALA A C 1
ATOM 576 O O . ALA A 1 78 ? 11.230 8.873 0.316 1.00 82.00 78 ALA A O 1
ATOM 577 N N . LYS A 1 79 ? 10.121 9.062 -1.628 1.00 81.88 79 LYS A N 1
ATOM 578 C CA . LYS A 1 79 ? 9.620 10.425 -1.384 1.00 81.88 79 LYS A CA 1
ATOM 579 C C . LY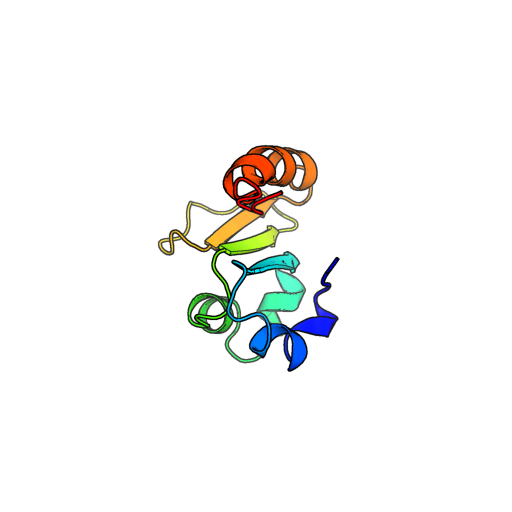S A 1 79 ? 8.517 10.486 -0.328 1.00 81.88 79 LYS A C 1
ATOM 581 O O . LYS A 1 79 ? 8.391 11.508 0.331 1.00 81.88 79 LYS A O 1
ATOM 586 N N . LEU A 1 80 ? 7.737 9.417 -0.180 1.00 80.12 80 LEU A N 1
ATOM 587 C CA . LEU A 1 80 ? 6.624 9.335 0.770 1.00 80.12 80 LEU A CA 1
ATOM 588 C C . LEU A 1 80 ? 7.061 8.829 2.153 1.00 80.12 80 LEU A C 1
ATOM 590 O O . LEU A 1 80 ? 6.396 9.105 3.147 1.00 80.12 80 LEU A O 1
ATOM 594 N N . LEU A 1 81 ? 8.194 8.123 2.236 1.00 77.25 81 LEU A N 1
ATOM 595 C CA . LEU A 1 81 ? 8.743 7.616 3.496 1.00 77.25 81 LEU A CA 1
ATOM 596 C C . LEU A 1 81 ? 8.882 8.689 4.592 1.00 77.25 81 LEU A C 1
ATOM 598 O O . LEU A 1 81 ? 8.485 8.385 5.714 1.00 77.25 81 LEU A O 1
ATOM 602 N N . PRO A 1 82 ? 9.380 9.916 4.331 1.00 77.00 82 PRO A N 1
ATOM 603 C CA . PRO A 1 82 ? 9.473 10.958 5.356 1.00 77.00 82 PRO A CA 1
ATOM 604 C C . PRO A 1 82 ? 8.121 11.348 5.962 1.00 77.00 82 PRO A C 1
ATOM 606 O O . PRO A 1 82 ? 8.053 11.662 7.141 1.00 77.00 82 PRO A O 1
ATOM 609 N N . GLU A 1 83 ? 7.036 11.293 5.185 1.00 71.81 83 GLU A N 1
ATOM 610 C CA . GLU A 1 83 ? 5.681 11.595 5.669 1.00 71.81 83 GLU A CA 1
ATOM 611 C C . GLU A 1 83 ? 5.089 10.447 6.501 1.00 71.81 83 GLU A C 1
ATOM 613 O O . GLU A 1 83 ? 4.158 10.644 7.282 1.00 71.81 83 GLU A O 1
ATOM 618 N N . TRP A 1 84 ? 5.604 9.229 6.317 1.00 72.94 84 TRP A N 1
ATOM 619 C CA . TRP A 1 84 ? 5.181 8.035 7.054 1.00 72.94 84 TRP A CA 1
ATOM 620 C C . TRP A 1 84 ? 6.045 7.765 8.286 1.00 72.94 84 TRP A C 1
ATOM 622 O O . TRP A 1 84 ? 5.614 7.070 9.209 1.00 72.94 84 TRP A O 1
ATOM 632 N N . GLN A 1 85 ? 7.260 8.306 8.310 1.00 65.00 85 GLN A N 1
ATOM 633 C CA . GLN A 1 85 ? 8.125 8.312 9.477 1.00 65.00 85 GLN A CA 1
ATOM 634 C C . GLN A 1 85 ? 7.601 9.361 10.458 1.00 65.00 85 GLN A C 1
ATOM 636 O O . GLN A 1 85 ? 7.853 10.553 10.318 1.00 65.00 85 GLN A O 1
ATOM 641 N N . MET A 1 86 ? 6.849 8.921 11.469 1.00 58.31 86 MET A N 1
ATOM 642 C CA . MET A 1 86 ? 6.585 9.790 12.614 1.00 58.31 86 MET A CA 1
ATOM 643 C C . MET A 1 86 ? 7.906 10.130 13.320 1.00 58.31 86 MET A C 1
ATOM 645 O O . MET A 1 86 ? 8.787 9.264 13.382 1.00 58.31 86 MET A O 1
ATOM 649 N N . PRO A 1 87 ? 8.043 11.344 13.889 1.00 50.50 87 PRO A N 1
ATOM 650 C CA . PRO A 1 87 ? 9.111 11.610 14.840 1.00 50.50 87 PRO A CA 1
ATOM 651 C C . PRO A 1 87 ? 9.019 10.570 15.964 1.00 50.50 87 PRO A C 1
ATOM 653 O O . PRO A 1 87 ? 7.935 10.292 16.481 1.00 50.50 87 PRO A O 1
ATOM 656 N N . ASP A 1 88 ? 10.145 9.934 16.278 1.00 46.62 88 ASP A N 1
ATOM 657 C CA . ASP A 1 88 ? 10.261 8.962 17.364 1.00 46.62 88 ASP A CA 1
ATOM 658 C C . ASP A 1 88 ? 10.089 9.729 18.685 1.00 46.62 88 ASP A C 1
ATOM 660 O O . ASP A 1 88 ? 11.056 10.196 19.275 1.00 46.62 88 ASP A O 1
ATOM 664 N N . ASP A 1 89 ? 8.845 9.939 19.119 1.00 50.34 89 ASP A N 1
ATOM 665 C CA . ASP A 1 89 ? 8.531 10.551 20.414 1.00 50.34 89 ASP A CA 1
ATOM 666 C C . ASP A 1 89 ? 8.668 9.487 21.518 1.00 50.34 89 ASP A C 1
ATOM 668 O O . ASP A 1 89 ? 7.715 9.081 22.192 1.00 50.34 89 ASP A O 1
ATOM 672 N N . ARG A 1 90 ? 9.876 8.923 21.622 1.00 43.12 90 ARG A N 1
ATOM 673 C CA . ARG A 1 90 ? 10.295 8.143 22.782 1.00 43.12 90 ARG A CA 1
ATOM 674 C C . ARG A 1 90 ? 10.914 9.114 23.786 1.00 43.12 90 ARG A C 1
ATOM 676 O O . ARG A 1 90 ? 11.942 9.709 23.461 1.00 43.12 90 ARG A O 1
ATOM 683 N N . PRO A 1 91 ? 10.363 9.255 25.005 1.00 48.97 91 PRO A N 1
ATOM 684 C CA . PRO A 1 91 ? 11.129 9.864 26.079 1.00 48.97 91 PRO A CA 1
ATOM 685 C C . PRO A 1 91 ? 12.352 8.975 26.352 1.00 48.97 91 PRO A C 1
ATOM 687 O O . PRO A 1 91 ? 12.226 7.746 26.401 1.00 48.97 91 PRO A O 1
ATOM 690 N N . ALA A 1 92 ? 13.517 9.620 26.434 1.00 57.12 92 ALA A N 1
ATOM 691 C CA . ALA A 1 92 ? 14.798 9.013 26.792 1.00 57.12 92 ALA A CA 1
ATOM 692 C C . ALA A 1 92 ? 14.777 8.405 28.202 1.00 57.12 92 ALA A C 1
ATOM 694 O O . ALA A 1 92 ? 14.037 8.934 29.064 1.00 57.12 92 ALA A O 1
#

Secondary structure (DSSP, 8-state):
---GGGTT-HHHHH-TTS-EEEEEEHHHHHTSTTHHHHHHH-TTEEEEEEEESSSPPS--S-TTEEEEEGGGHHHHHHHHHHHHS-------